Protein AF-A0A0Q5VXP7-F1 (afdb_monomer)

Nearest PDB structures (foldseek):
  2ius-assembly5_E  TM=8.396E-01  e=5.019E-03  Escherichia coli
  2ius-assembly6_F  TM=8.394E-01  e=6.294E-03  Escherichia coli
  6t8g-assembly1_C  TM=7.496E-01  e=1.745E-03  Pseudomonas aeruginosa PAO1
  6t8o-assembly1_F  TM=8.548E-01  e=6.294E-03  Pseudomonas aeruginosa PAO1
  2ius-assembly4_D  TM=8.225E-01  e=7.319E-03  Escherichia coli

Structure (mmCIF, N/CA/C/O backbone):
data_AF-A0A0Q5VXP7-F1
#
_entry.id   AF-A0A0Q5VXP7-F1
#
loop_
_atom_site.group_PDB
_atom_site.id
_atom_site.type_symbol
_atom_site.label_atom_id
_atom_site.label_alt_id
_atom_site.label_comp_id
_atom_site.label_asym_id
_atom_site.label_entity_id
_atom_site.label_seq_id
_atom_site.pdbx_PDB_ins_code
_atom_site.Cartn_x
_atom_site.Cartn_y
_atom_site.Cartn_z
_atom_site.occupancy
_atom_site.B_iso_or_equiv
_atom_site.auth_seq_id
_atom_site.auth_comp_id
_atom_site.auth_asym_id
_atom_site.auth_atom_id
_atom_site.pdbx_PDB_model_num
ATOM 1 N N . MET A 1 1 ? -15.154 7.706 -0.728 1.00 67.44 1 MET A N 1
ATOM 2 C CA . MET A 1 1 ? -15.711 6.459 -0.143 1.00 67.44 1 MET A CA 1
ATOM 3 C C . MET A 1 1 ? -14.642 5.616 0.568 1.00 67.44 1 MET A C 1
ATOM 5 O O . MET A 1 1 ? -14.728 5.478 1.781 1.00 67.44 1 MET A O 1
ATOM 9 N N . AR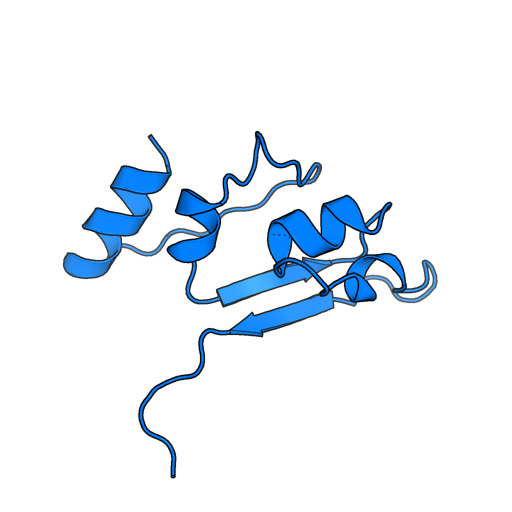G A 1 2 ? -13.607 5.121 -0.141 1.00 80.44 2 ARG A N 1
ATOM 10 C CA . ARG A 1 2 ? -12.579 4.184 0.380 1.00 80.44 2 ARG A CA 1
ATOM 11 C C . ARG A 1 2 ? -11.947 4.607 1.714 1.00 80.44 2 ARG A C 1
ATOM 13 O O . ARG A 1 2 ? -11.942 3.828 2.659 1.00 80.44 2 ARG A O 1
ATOM 20 N N . ARG A 1 3 ? -11.518 5.868 1.831 1.00 84.38 3 ARG A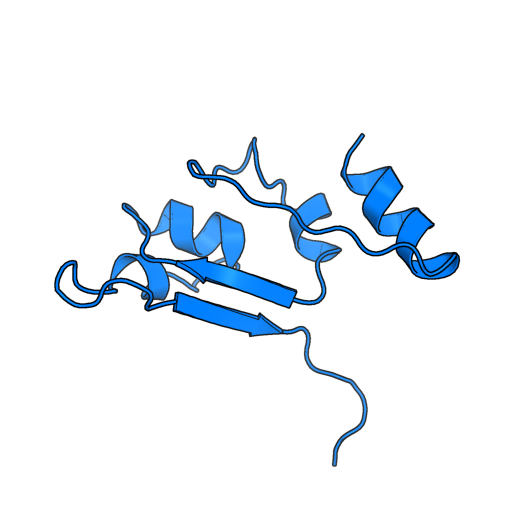 N 1
ATOM 21 C CA . ARG A 1 3 ? -10.896 6.409 3.052 1.00 84.38 3 ARG A CA 1
ATOM 22 C C . ARG A 1 3 ? -11.765 6.279 4.310 1.00 84.38 3 ARG A C 1
ATOM 24 O O . ARG A 1 3 ? -11.258 5.900 5.3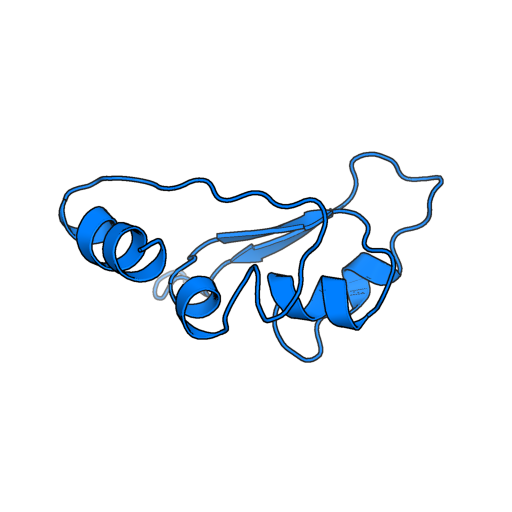58 1.00 84.38 3 ARG A O 1
ATOM 31 N N . ARG A 1 4 ? -13.073 6.557 4.208 1.00 86.06 4 ARG A N 1
ATOM 32 C CA . ARG A 1 4 ? -14.009 6.430 5.343 1.00 86.06 4 ARG A CA 1
ATOM 33 C C . ARG A 1 4 ? -14.153 4.976 5.781 1.00 86.06 4 ARG A C 1
ATOM 35 O O . ARG A 1 4 ? -14.125 4.713 6.976 1.00 86.06 4 ARG A O 1
ATOM 42 N N . TYR A 1 5 ? -14.243 4.053 4.822 1.00 87.31 5 TYR A N 1
ATOM 43 C CA . TYR A 1 5 ? -14.335 2.624 5.113 1.00 87.31 5 TYR A CA 1
ATOM 44 C C . TYR A 1 5 ? -13.089 2.113 5.843 1.00 87.31 5 TYR A C 1
ATOM 46 O O . TYR A 1 5 ? -13.218 1.501 6.893 1.00 87.31 5 TYR A O 1
ATOM 54 N N . VAL A 1 6 ? -11.884 2.424 5.350 1.00 88.81 6 VAL A N 1
ATOM 55 C CA . VAL A 1 6 ? -10.633 1.982 5.998 1.00 88.81 6 VAL A CA 1
ATOM 56 C C . VAL A 1 6 ? -10.469 2.617 7.385 1.00 88.81 6 VAL A C 1
ATOM 58 O O . VAL A 1 6 ? -10.093 1.935 8.335 1.00 88.81 6 VAL A O 1
ATOM 61 N N . SER A 1 7 ? -10.788 3.909 7.521 1.00 87.94 7 SER A N 1
ATOM 62 C CA . SER A 1 7 ? -10.654 4.630 8.792 1.00 87.94 7 SER A CA 1
ATOM 63 C C . SER A 1 7 ? -11.605 4.112 9.871 1.00 87.94 7 SER A C 1
ATOM 65 O O . SER A 1 7 ? -11.174 3.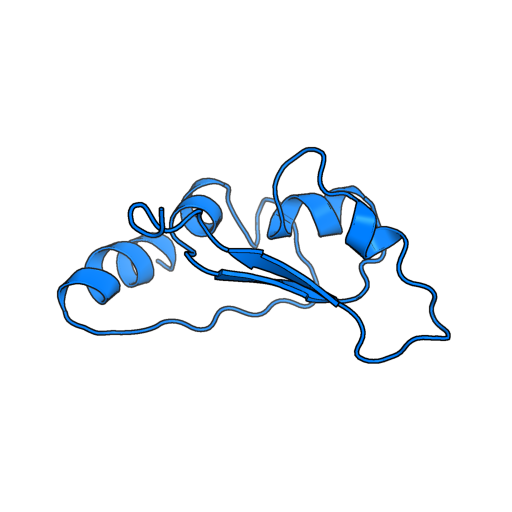898 10.999 1.00 87.94 7 SER A O 1
ATOM 67 N N . LEU A 1 8 ? -12.891 3.938 9.550 1.00 89.88 8 LEU A N 1
ATOM 68 C CA . LEU A 1 8 ? -13.901 3.496 10.518 1.00 89.88 8 LEU A CA 1
ATOM 69 C C . LEU A 1 8 ? -13.855 1.979 10.722 1.00 89.88 8 LEU A C 1
ATOM 71 O O . LEU A 1 8 ? -13.995 1.504 11.845 1.00 89.88 8 LEU A O 1
ATOM 75 N N . GLY A 1 9 ? -13.593 1.224 9.651 1.00 86.81 9 GLY A N 1
ATOM 76 C CA . GLY A 1 9 ? -13.544 -0.235 9.657 1.00 86.81 9 GLY A CA 1
ATOM 77 C C . GLY A 1 9 ? -12.528 -0.794 10.647 1.00 86.81 9 GLY A C 1
ATOM 78 O O . GLY A 1 9 ? -12.841 -1.736 11.371 1.00 86.81 9 GLY A O 1
ATOM 79 N N . ARG A 1 10 ? -11.356 -0.154 10.773 1.00 85.62 10 ARG A N 1
ATOM 80 C CA . ARG A 1 10 ? -10.319 -0.569 11.730 1.00 85.62 10 ARG A CA 1
ATOM 81 C C . ARG A 1 10 ? -10.826 -0.618 13.177 1.00 85.62 10 ARG A C 1
ATOM 83 O O . ARG A 1 10 ? -10.421 -1.512 13.911 1.00 85.62 10 ARG A O 1
ATOM 90 N N . ALA A 1 11 ? -11.682 0.318 13.589 1.00 87.69 11 ALA A N 1
ATOM 91 C CA . ALA A 1 11 ? -12.189 0.377 14.962 1.00 87.69 11 ALA A CA 1
ATOM 92 C C . ALA A 1 11 ? -13.206 -0.734 15.272 1.00 87.69 11 ALA A C 1
ATOM 94 O O . ALA A 1 11 ? -13.340 -1.139 16.420 1.00 87.69 11 ALA A O 1
ATOM 95 N N . VAL A 1 12 ? -13.892 -1.241 14.246 1.00 92.38 12 VAL A N 1
ATOM 96 C CA . VAL A 1 12 ? -14.948 -2.259 14.367 1.00 92.38 12 VAL A CA 1
ATOM 97 C C . VAL A 1 12 ? -14.491 -3.650 13.912 1.00 92.38 12 VAL A C 1
ATOM 99 O O . VAL A 1 12 ? -15.308 -4.545 13.735 1.00 92.38 12 VAL A O 1
ATOM 102 N N . GLY A 1 13 ? -13.186 -3.842 13.695 1.00 89.50 13 GLY A N 1
ATOM 103 C CA . GLY A 1 13 ? -12.614 -5.124 13.270 1.00 89.50 13 GLY A CA 1
ATOM 104 C C . GLY A 1 13 ? -12.793 -5.458 11.783 1.00 89.50 13 GLY A C 1
ATOM 105 O O . GLY A 1 13 ? -12.431 -6.553 11.356 1.00 89.50 13 GLY A O 1
ATOM 106 N N . CYS A 1 14 ? -13.298 -4.536 10.959 1.00 90.94 14 CYS A N 1
ATOM 107 C CA . CYS A 1 14 ? -13.371 -4.732 9.513 1.00 90.94 14 CYS A CA 1
ATOM 108 C C . CYS A 1 14 ? -12.006 -4.490 8.854 1.00 90.94 14 CYS A C 1
ATOM 110 O O . CYS A 1 14 ? -11.389 -3.435 9.020 1.00 90.94 14 CYS A O 1
ATOM 112 N N . SER A 1 15 ? -11.567 -5.456 8.044 1.00 89.50 15 SER A N 1
ATOM 113 C CA . SER A 1 15 ? -10.330 -5.379 7.262 1.00 89.50 15 SER A CA 1
ATOM 114 C C . SER A 1 15 ? -10.634 -5.119 5.788 1.00 89.50 15 SER A C 1
ATOM 116 O O . SER A 1 15 ? -11.588 -5.666 5.242 1.00 89.50 15 SER A O 1
ATOM 118 N N . ALA A 1 16 ? -9.811 -4.301 5.130 1.00 90.81 16 ALA A N 1
ATOM 119 C CA . ALA A 1 16 ? -9.935 -4.010 3.705 1.00 90.81 16 ALA A CA 1
ATOM 120 C C . ALA A 1 16 ? -8.691 -4.482 2.946 1.00 90.81 16 ALA A C 1
ATOM 1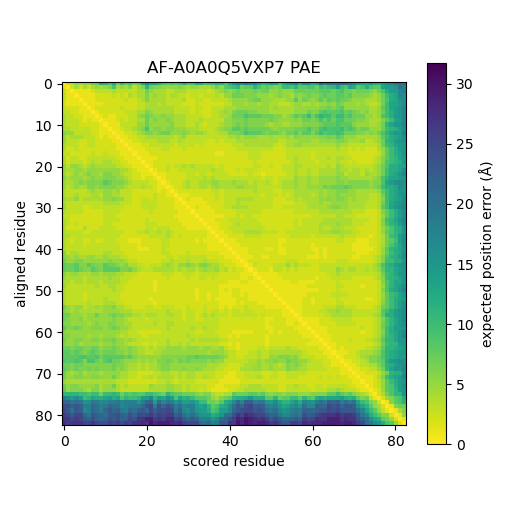22 O O . ALA A 1 16 ? -7.568 -4.167 3.340 1.00 90.81 16 ALA A O 1
ATOM 123 N N . VAL A 1 17 ? -8.902 -5.169 1.822 1.00 92.81 17 VAL A N 1
ATOM 124 C CA . VAL A 1 17 ? -7.854 -5.476 0.843 1.00 92.81 17 VAL A CA 1
ATOM 125 C C . VAL A 1 17 ? -8.123 -4.642 -0.401 1.00 92.81 17 VAL A C 1
ATOM 127 O O . VAL A 1 17 ? -9.169 -4.773 -1.033 1.00 92.81 17 VAL A O 1
ATOM 130 N N . LEU A 1 18 ? -7.194 -3.745 -0.728 1.00 93.38 18 LEU A N 1
ATOM 131 C CA . LEU A 1 18 ? -7.280 -2.878 -1.900 1.00 93.38 18 LEU A CA 1
ATOM 132 C C . LEU A 1 18 ? -6.195 -3.283 -2.897 1.00 93.38 18 LEU A C 1
ATOM 134 O O . LEU A 1 18 ? -5.024 -3.354 -2.533 1.00 93.38 18 LEU A O 1
ATOM 138 N N . ALA A 1 19 ? -6.582 -3.510 -4.151 1.00 94.06 19 ALA A N 1
ATOM 139 C CA . ALA A 1 19 ? -5.674 -3.860 -5.238 1.00 94.06 19 ALA A CA 1
ATOM 140 C C . ALA A 1 19 ? -5.962 -2.999 -6.475 1.00 94.06 19 ALA A C 1
ATOM 142 O O . ALA A 1 19 ? -7.109 -2.638 -6.740 1.00 94.06 19 ALA A O 1
ATOM 143 N N . THR A 1 20 ? -4.918 -2.661 -7.231 1.00 94.19 20 THR A N 1
ATOM 144 C CA . THR A 1 20 ? -5.025 -1.940 -8.505 1.00 94.19 20 THR A CA 1
ATOM 145 C C . THR A 1 20 ? -3.901 -2.362 -9.444 1.00 94.19 20 THR A C 1
ATOM 147 O O . THR A 1 20 ? -2.781 -2.599 -9.002 1.00 94.19 20 THR A O 1
ATOM 150 N N . GLN A 1 21 ? -4.196 -2.425 -10.743 1.00 92.25 21 GLN A N 1
ATOM 151 C CA . GLN A 1 21 ? -3.187 -2.610 -11.792 1.00 92.25 21 GLN A CA 1
ATOM 152 C C . GLN A 1 21 ? -2.535 -1.282 -12.209 1.00 92.25 21 GLN A C 1
ATOM 154 O O . GLN A 1 21 ? -1.438 -1.275 -12.759 1.00 92.25 21 GLN A O 1
ATOM 159 N N . ARG A 1 22 ? -3.202 -0.150 -11.941 1.00 91.25 22 ARG A N 1
ATOM 160 C CA . ARG A 1 22 ? -2.741 1.194 -12.305 1.00 91.25 22 ARG A CA 1
ATOM 161 C C . ARG A 1 22 ? -2.622 2.059 -11.047 1.00 91.25 22 ARG A C 1
ATOM 163 O O . ARG A 1 22 ? -3.549 2.802 -10.720 1.00 91.25 22 ARG A O 1
ATOM 170 N N . PRO A 1 23 ? -1.517 1.945 -10.296 1.00 90.38 23 PRO A N 1
ATOM 171 C CA . PRO A 1 23 ? -1.299 2.759 -9.109 1.00 90.38 23 PRO A CA 1
ATOM 172 C C . PRO A 1 23 ? -0.920 4.190 -9.516 1.00 90.38 23 PRO A C 1
ATOM 174 O O . PRO A 1 23 ? 0.210 4.475 -9.901 1.00 90.38 23 PRO A O 1
ATOM 177 N N . THR A 1 24 ? -1.898 5.090 -9.457 1.00 89.50 24 THR A N 1
ATOM 178 C CA . THR A 1 24 ? -1.734 6.541 -9.650 1.00 89.50 24 THR A CA 1
ATOM 179 C C . THR A 1 24 ? -2.192 7.288 -8.405 1.00 89.50 24 THR A C 1
ATOM 181 O O . THR A 1 24 ? -2.925 6.728 -7.588 1.00 89.50 24 THR A O 1
ATOM 184 N N . SER A 1 25 ? -1.820 8.565 -8.285 1.00 83.88 25 SER A N 1
ATOM 185 C CA . SER A 1 25 ? -2.261 9.446 -7.193 1.00 83.88 25 SER A CA 1
ATOM 186 C C . SER A 1 25 ? -3.787 9.580 -7.096 1.00 83.88 25 SER A C 1
ATOM 188 O O . SER A 1 25 ? -4.307 9.802 -6.008 1.00 83.88 25 SER A O 1
ATOM 190 N N . ASP A 1 26 ? -4.506 9.384 -8.204 1.00 86.00 26 ASP A N 1
ATOM 191 C CA . ASP A 1 26 ? -5.975 9.410 -8.231 1.00 86.00 26 ASP A CA 1
ATOM 192 C C . ASP A 1 26 ? -6.592 8.095 -7.730 1.00 86.00 26 ASP A C 1
ATOM 194 O O . ASP A 1 26 ? -7.676 8.074 -7.147 1.00 86.00 26 ASP A O 1
ATOM 198 N N . THR A 1 27 ? -5.902 6.973 -7.957 1.00 90.19 27 THR A N 1
ATOM 199 C CA . THR A 1 27 ? -6.389 5.638 -7.578 1.00 90.19 27 THR A CA 1
ATOM 200 C C . THR A 1 27 ? -6.030 5.303 -6.131 1.00 90.19 27 THR A C 1
ATOM 202 O O . THR A 1 27 ? -6.833 4.708 -5.407 1.00 90.19 27 THR A O 1
ATOM 205 N N . VAL A 1 28 ? -4.826 5.699 -5.711 1.00 90.62 28 VAL A N 1
ATOM 206 C CA . VAL A 1 28 ? -4.282 5.537 -4.360 1.00 90.62 28 VAL A CA 1
ATOM 207 C C . VAL A 1 28 ? -3.863 6.917 -3.858 1.00 90.62 28 VAL A C 1
ATOM 209 O O . VAL A 1 28 ? -2.694 7.294 -3.913 1.00 90.62 28 VAL A O 1
ATOM 212 N N . ASP A 1 29 ? -4.837 7.686 -3.372 1.00 90.31 29 ASP A N 1
ATOM 213 C CA . ASP A 1 29 ? -4.562 9.003 -2.806 1.00 90.31 29 ASP A CA 1
ATOM 214 C C . ASP A 1 29 ? -3.717 8.894 -1.527 1.00 90.31 29 ASP A C 1
ATOM 216 O O . ASP A 1 29 ? -3.787 7.907 -0.783 1.00 90.31 29 ASP A O 1
ATOM 220 N N . THR A 1 30 ? -2.942 9.942 -1.235 1.00 89.69 30 THR A N 1
ATOM 221 C CA . THR A 1 30 ? -2.057 10.001 -0.061 1.00 89.69 30 THR A CA 1
ATOM 222 C C . THR A 1 30 ? -2.790 9.689 1.246 1.00 89.69 30 THR A C 1
ATOM 224 O O . THR A 1 30 ? -2.226 9.021 2.113 1.00 89.69 30 THR A O 1
ATOM 227 N N . GLY A 1 31 ? -4.047 10.125 1.385 1.00 89.50 31 GLY A N 1
ATOM 228 C CA . GLY A 1 31 ? -4.852 9.886 2.579 1.00 89.50 31 GLY A CA 1
ATOM 229 C C . GLY A 1 31 ? -5.258 8.423 2.727 1.00 89.50 31 GLY A C 1
ATOM 230 O O . GLY A 1 31 ? -5.123 7.863 3.811 1.00 89.50 31 GLY A O 1
ATOM 231 N N . THR A 1 32 ? -5.716 7.778 1.652 1.00 90.19 32 THR A N 1
ATOM 232 C CA . THR A 1 32 ? -5.988 6.331 1.667 1.00 90.19 32 THR A CA 1
ATOM 233 C C . THR A 1 32 ? -4.713 5.539 1.949 1.00 90.19 32 THR A C 1
ATOM 235 O O . THR A 1 32 ? -4.730 4.658 2.804 1.00 90.19 32 THR A O 1
ATOM 238 N N . ARG A 1 33 ? -3.588 5.887 1.311 1.00 90.75 33 ARG A N 1
ATOM 239 C CA . ARG A 1 33 ? -2.290 5.228 1.530 1.00 90.75 33 ARG A CA 1
ATOM 240 C C . ARG A 1 33 ? -1.826 5.298 2.983 1.00 90.75 33 ARG A C 1
ATOM 242 O O . ARG A 1 33 ? -1.320 4.306 3.495 1.00 90.75 33 ARG A O 1
ATOM 249 N N . ALA A 1 34 ? -2.012 6.442 3.638 1.00 89.69 34 ALA A N 1
ATOM 250 C CA . ALA A 1 34 ? -1.631 6.642 5.035 1.00 89.69 34 ALA A CA 1
ATOM 251 C C . ALA A 1 34 ? -2.427 5.761 6.017 1.00 89.69 34 ALA A C 1
ATOM 253 O O . ALA A 1 34 ? -1.936 5.462 7.101 1.00 89.69 34 ALA A O 1
ATOM 254 N N . LEU A 1 35 ? -3.635 5.323 5.645 1.00 90.94 35 LEU A N 1
ATOM 255 C CA . LEU A 1 35 ? -4.458 4.439 6.476 1.00 90.94 35 LEU A CA 1
ATOM 256 C C . LEU A 1 35 ? -4.121 2.947 6.307 1.00 90.94 35 LEU A C 1
ATOM 258 O O . LEU A 1 35 ? -4.543 2.130 7.126 1.00 90.94 35 LEU A O 1
ATOM 262 N N . LEU A 1 36 ? -3.386 2.569 5.256 1.00 90.62 36 LEU A N 1
ATOM 263 C CA . LEU A 1 36 ? -3.025 1.177 4.991 1.00 90.62 36 LEU A CA 1
ATOM 264 C C . LEU A 1 36 ? -1.799 0.776 5.816 1.00 90.62 36 LEU A C 1
ATOM 266 O O . LEU A 1 36 ? -0.675 1.185 5.532 1.00 90.62 36 LEU A O 1
ATOM 270 N N . ALA A 1 37 ? -2.016 -0.074 6.822 1.00 89.81 37 ALA A N 1
ATOM 271 C CA . ALA A 1 37 ? -0.952 -0.567 7.701 1.00 89.81 37 ALA A CA 1
ATOM 272 C C . ALA A 1 37 ? 0.096 -1.421 6.966 1.00 89.81 37 ALA A C 1
ATOM 274 O O . ALA A 1 37 ? 1.277 -1.404 7.319 1.00 89.81 37 ALA A O 1
ATOM 275 N N . HIS A 1 38 ? -0.343 -2.152 5.942 1.00 92.19 38 HIS A N 1
ATOM 276 C CA . HIS A 1 38 ? 0.491 -2.987 5.090 1.00 92.19 38 HIS A CA 1
ATOM 277 C C . HIS A 1 38 ? 0.263 -2.598 3.636 1.00 92.19 38 HIS A C 1
ATOM 279 O O . HIS A 1 38 ? -0.875 -2.409 3.204 1.00 92.19 38 HIS A O 1
ATOM 285 N N . ARG A 1 39 ? 1.354 -2.463 2.887 1.00 94.19 39 ARG A N 1
ATOM 286 C CA . ARG A 1 39 ? 1.347 -2.096 1.473 1.00 94.19 39 ARG A CA 1
ATOM 287 C C . ARG A 1 39 ? 2.289 -3.039 0.741 1.00 94.19 39 ARG A C 1
ATOM 289 O O . ARG A 1 39 ? 3.401 -3.271 1.207 1.00 94.19 39 ARG A O 1
ATOM 296 N N . LEU A 1 40 ? 1.833 -3.585 -0.377 1.00 95.25 40 LEU A N 1
ATOM 297 C CA . LEU A 1 40 ? 2.593 -4.502 -1.219 1.00 95.25 40 LEU A CA 1
ATOM 298 C C . LEU A 1 40 ? 2.599 -3.945 -2.638 1.00 95.25 40 LEU A C 1
ATOM 300 O O . LEU A 1 40 ? 1.533 -3.725 -3.211 1.00 95.25 40 LEU A O 1
ATOM 304 N N . ALA A 1 41 ? 3.785 -3.725 -3.193 1.00 95.88 41 ALA A N 1
ATOM 305 C CA . ALA A 1 41 ? 3.956 -3.376 -4.595 1.00 95.88 41 ALA A CA 1
ATOM 306 C C . ALA A 1 41 ? 4.621 -4.544 -5.323 1.00 95.88 41 ALA A C 1
ATOM 308 O O . ALA A 1 41 ? 5.762 -4.897 -5.026 1.00 95.88 41 ALA A O 1
ATOM 309 N N . LEU A 1 42 ? 3.902 -5.137 -6.276 1.00 95.56 42 LEU A N 1
ATOM 310 C CA . LEU A 1 42 ? 4.502 -6.020 -7.276 1.00 95.56 42 LEU A CA 1
ATOM 311 C C . LEU A 1 42 ? 5.297 -5.182 -8.289 1.00 95.56 42 LEU A C 1
ATOM 313 O O . LEU A 1 42 ? 5.317 -3.949 -8.205 1.00 95.56 42 LEU A O 1
ATOM 317 N N . ARG A 1 43 ? 5.938 -5.840 -9.261 1.00 95.25 43 ARG A N 1
ATOM 318 C CA . ARG A 1 43 ? 6.671 -5.161 -10.339 1.00 95.25 43 ARG A CA 1
ATOM 319 C C . ARG A 1 43 ? 5.833 -4.037 -10.957 1.00 95.25 43 ARG A C 1
ATOM 321 O O . ARG A 1 43 ? 4.766 -4.279 -11.518 1.00 95.25 43 ARG A O 1
ATOM 328 N N . CYS A 1 44 ? 6.351 -2.816 -10.880 1.00 93.44 44 CYS A N 1
ATOM 329 C CA . CYS A 1 44 ? 5.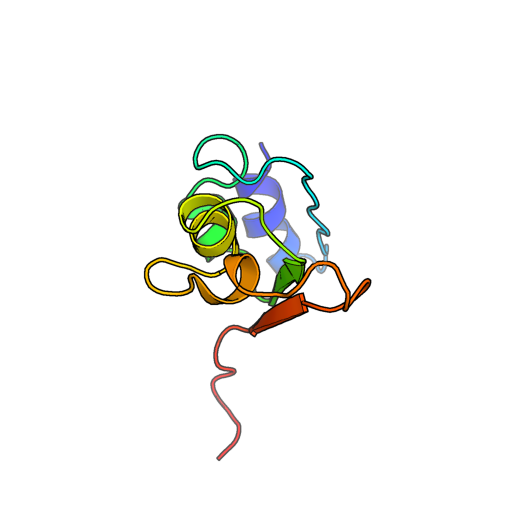736 -1.620 -11.453 1.00 93.44 44 CYS A CA 1
ATOM 330 C C . CYS A 1 44 ? 6.403 -1.247 -12.785 1.00 93.44 44 CYS A C 1
ATOM 332 O O . CYS A 1 44 ? 7.547 -1.623 -13.038 1.00 93.44 44 CYS A O 1
ATOM 334 N N . GLY A 1 45 ? 5.686 -0.524 -13.647 1.00 91.56 45 GLY A N 1
ATOM 335 C CA . GLY A 1 45 ? 6.226 -0.007 -14.907 1.00 91.56 45 GLY A CA 1
ATOM 336 C C . GLY A 1 45 ? 7.147 1.193 -14.711 1.00 91.56 45 GLY A C 1
ATOM 337 O O . GLY A 1 45 ? 8.182 1.266 -15.361 1.00 91.56 45 GLY A O 1
ATOM 338 N N . ASP A 1 46 ? 6.799 2.075 -13.770 1.00 93.31 46 ASP A N 1
ATOM 339 C CA . ASP A 1 46 ? 7.493 3.344 -13.534 1.00 93.31 46 ASP A CA 1
ATOM 340 C C . ASP A 1 46 ? 7.786 3.601 -12.054 1.00 93.31 46 ASP A C 1
ATOM 342 O O . ASP A 1 46 ? 7.076 3.126 -11.160 1.00 93.31 46 ASP A O 1
ATOM 346 N N . ARG A 1 47 ? 8.778 4.464 -11.784 1.00 94.25 47 ARG A N 1
ATOM 347 C CA . ARG A 1 47 ? 9.107 4.915 -10.418 1.00 94.25 47 ARG A CA 1
ATOM 348 C C . ARG A 1 47 ? 7.890 5.474 -9.676 1.00 94.25 47 ARG A C 1
ATOM 350 O O . ARG A 1 47 ? 7.664 5.141 -8.518 1.00 94.25 47 ARG A O 1
ATOM 357 N N . TRP A 1 48 ? 7.060 6.257 -10.366 1.00 93.25 48 TRP A N 1
ATOM 358 C CA . TRP A 1 48 ? 5.899 6.925 -9.779 1.00 93.25 48 TRP A CA 1
ATOM 359 C C . TRP A 1 48 ? 4.828 5.934 -9.322 1.00 93.25 48 TRP A C 1
ATOM 361 O O . TRP A 1 48 ? 4.167 6.155 -8.312 1.00 93.25 48 TRP A O 1
ATOM 371 N N . GLN A 1 49 ? 4.690 4.816 -10.037 1.00 93.69 49 GLN A N 1
ATOM 372 C CA . GLN A 1 49 ? 3.770 3.735 -9.691 1.00 93.69 49 GLN A CA 1
ATOM 373 C C . GLN A 1 49 ? 4.212 3.008 -8.417 1.00 93.69 49 GLN A C 1
ATOM 375 O O . GLN A 1 49 ? 3.390 2.739 -7.539 1.00 93.69 49 GLN A O 1
ATOM 380 N N . SER A 1 50 ? 5.517 2.752 -8.288 1.00 94.31 50 SER A N 1
ATOM 381 C CA . SER A 1 50 ? 6.106 2.189 -7.069 1.00 94.31 50 SER A CA 1
ATOM 382 C C . SER A 1 50 ? 5.884 3.121 -5.877 1.00 94.31 50 SER A C 1
ATOM 384 O O . SER A 1 50 ? 5.363 2.706 -4.839 1.00 94.31 50 SER A O 1
ATOM 386 N N . GLU A 1 51 ? 6.193 4.408 -6.046 1.00 93.69 51 GLU A N 1
ATOM 387 C CA . GLU A 1 51 ? 6.033 5.402 -4.986 1.00 93.69 51 GLU A CA 1
ATOM 388 C C . GLU A 1 51 ? 4.571 5.620 -4.593 1.00 93.69 51 GLU A C 1
ATOM 390 O O . GLU A 1 51 ? 4.279 5.796 -3.409 1.00 93.69 51 GLU A O 1
ATOM 395 N N . ALA A 1 52 ? 3.631 5.562 -5.541 1.00 94.00 52 ALA A N 1
ATOM 396 C CA . ALA A 1 52 ? 2.202 5.673 -5.256 1.00 94.00 52 ALA A CA 1
ATOM 397 C C . ALA A 1 52 ? 1.733 4.606 -4.253 1.00 94.00 52 ALA A C 1
ATOM 399 O O . ALA A 1 52 ? 0.903 4.902 -3.398 1.00 94.00 52 ALA A O 1
ATOM 400 N N . ILE A 1 53 ? 2.316 3.403 -4.270 1.00 94.31 53 ILE A N 1
ATOM 401 C CA . ILE A 1 53 ? 2.010 2.345 -3.297 1.00 94.31 53 ILE A CA 1
ATOM 402 C C . ILE A 1 53 ? 2.889 2.487 -2.046 1.00 94.31 53 ILE A C 1
ATOM 404 O O . ILE A 1 53 ? 2.380 2.596 -0.927 1.00 94.31 53 ILE A O 1
ATOM 408 N N . LEU A 1 54 ? 4.213 2.512 -2.209 1.00 93.56 54 LEU A N 1
ATOM 409 C CA . LEU A 1 54 ? 5.172 2.344 -1.108 1.00 93.56 54 LEU A CA 1
ATOM 410 C C . LEU A 1 54 ? 5.494 3.639 -0.347 1.00 93.56 54 LEU A C 1
ATOM 412 O O . LEU A 1 54 ? 5.872 3.590 0.824 1.00 93.56 54 LEU A O 1
ATOM 416 N N . GLY A 1 55 ? 5.246 4.807 -0.934 1.00 91.25 55 GLY A N 1
ATOM 417 C CA . GLY A 1 55 ? 5.683 6.100 -0.398 1.00 9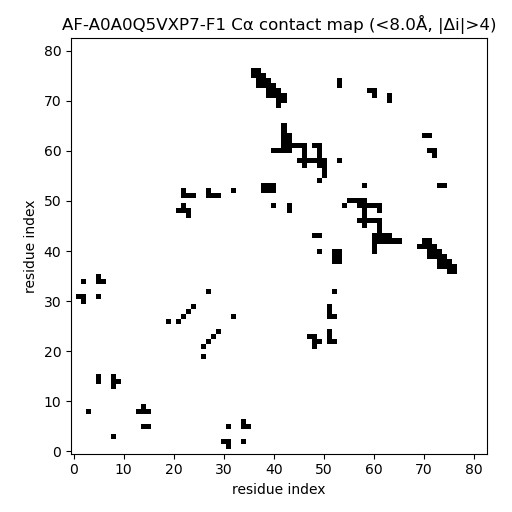1.25 55 GLY A CA 1
ATOM 418 C C . GLY A 1 55 ? 6.737 6.750 -1.290 1.00 91.25 55 GLY A C 1
ATOM 419 O O . GLY A 1 55 ? 7.420 6.064 -2.044 1.00 91.25 55 GLY A O 1
ATOM 420 N N . GLN A 1 56 ? 6.884 8.073 -1.193 1.00 90.69 56 GLN A N 1
ATOM 421 C CA . GLN A 1 56 ? 7.932 8.782 -1.936 1.00 90.69 56 GLN A CA 1
ATOM 422 C C . GLN A 1 56 ? 9.324 8.232 -1.599 1.00 90.69 56 GLN A C 1
ATOM 424 O O . GLN A 1 56 ? 9.562 7.805 -0.466 1.00 90.69 56 GLN A O 1
ATOM 429 N N . GLY A 1 57 ? 10.215 8.199 -2.593 1.00 90.19 57 GLY A N 1
ATOM 430 C CA . GLY A 1 57 ? 11.568 7.650 -2.467 1.00 90.19 57 GLY A CA 1
ATOM 431 C C . GLY A 1 57 ? 11.645 6.120 -2.491 1.00 90.19 57 GLY A C 1
ATOM 432 O O . GLY A 1 57 ? 12.741 5.571 -2.510 1.00 90.19 57 GLY A O 1
ATOM 433 N N . ASN A 1 58 ? 10.509 5.414 -2.513 1.00 92.62 58 ASN A N 1
ATOM 434 C CA . ASN A 1 58 ? 10.463 3.955 -2.598 1.00 92.62 58 ASN A CA 1
ATOM 435 C C . ASN A 1 58 ? 10.139 3.521 -4.032 1.00 92.62 58 ASN A C 1
ATOM 437 O O . ASN A 1 58 ? 9.033 3.068 -4.332 1.00 92.62 58 ASN A O 1
ATOM 441 N N . ASP A 1 59 ? 11.111 3.661 -4.929 1.00 95.19 59 ASP A N 1
ATOM 442 C CA . ASP A 1 59 ? 10.995 3.357 -6.364 1.00 95.19 59 ASP A CA 1
ATOM 443 C C . ASP A 1 59 ? 11.393 1.915 -6.735 1.00 95.19 59 ASP A C 1
ATOM 445 O O . ASP A 1 59 ? 11.288 1.500 -7.888 1.00 95.19 59 ASP A O 1
ATOM 449 N N . GLN A 1 60 ? 11.847 1.138 -5.754 1.00 94.38 60 GLN A N 1
ATOM 450 C CA . GLN A 1 60 ? 12.483 -0.162 -5.956 1.00 94.38 60 GLN A CA 1
ATOM 451 C C . GLN A 1 60 ? 11.570 -1.201 -6.632 1.00 94.38 60 GLN A C 1
ATOM 453 O O . GLN A 1 60 ? 12.070 -2.093 -7.315 1.00 94.38 60 GLN A O 1
ATOM 458 N N . ALA A 1 61 ? 10.238 -1.078 -6.532 1.00 94.25 61 ALA A N 1
ATOM 459 C CA . ALA A 1 61 ? 9.323 -2.013 -7.196 1.00 94.25 61 ALA A CA 1
ATOM 460 C C . ALA A 1 61 ? 9.321 -1.839 -8.725 1.00 94.25 61 ALA A C 1
ATOM 462 O O . ALA A 1 61 ? 8.986 -2.772 -9.454 1.00 94.25 61 ALA A O 1
ATOM 463 N N . ALA A 1 62 ? 9.732 -0.670 -9.227 1.00 94.19 62 ALA A N 1
ATOM 464 C CA . ALA A 1 62 ? 9.933 -0.436 -10.657 1.00 94.19 62 ALA A CA 1
ATOM 465 C C . ALA A 1 62 ? 11.207 -1.112 -11.195 1.00 94.19 62 ALA A C 1
ATOM 467 O O . ALA A 1 62 ? 11.350 -1.299 -12.400 1.00 94.19 62 ALA A O 1
ATOM 468 N N . ARG A 1 63 ? 12.130 -1.495 -10.303 1.00 94.44 63 ARG A N 1
ATOM 469 C CA . ARG A 1 63 ? 13.415 -2.122 -10.647 1.00 94.44 63 ARG A CA 1
ATOM 470 C C . ARG A 1 63 ? 13.363 -3.651 -10.622 1.00 94.44 63 ARG A C 1
ATOM 472 O O . ARG A 1 63 ? 14.356 -4.293 -10.947 1.00 94.44 63 ARG A O 1
ATOM 479 N N . ILE A 1 64 ? 12.225 -4.239 -10.242 1.00 94.25 64 ILE A N 1
ATOM 480 C CA . ILE A 1 64 ? 12.036 -5.694 -10.254 1.00 94.25 64 ILE A CA 1
ATOM 481 C C . ILE A 1 64 ? 12.125 -6.183 -11.712 1.00 94.25 64 ILE A C 1
ATOM 483 O O . ILE A 1 64 ? 11.366 -5.695 -12.560 1.00 94.25 64 ILE A O 1
ATOM 487 N N . PRO A 1 65 ? 13.032 -7.126 -12.030 1.00 93.25 65 PRO A N 1
ATOM 488 C CA . PRO A 1 65 ? 13.209 -7.605 -13.393 1.00 93.25 65 PRO A CA 1
ATOM 489 C C . PRO A 1 65 ? 12.002 -8.430 -13.852 1.00 93.25 65 PRO A C 1
ATOM 491 O O . PRO A 1 65 ? 11.388 -9.156 -13.073 1.00 93.25 65 PRO A O 1
ATOM 494 N N . LEU A 1 66 ? 11.682 -8.360 -15.149 1.00 91.00 66 LEU A N 1
ATOM 495 C CA . LEU A 1 66 ? 10.575 -9.124 -15.748 1.00 91.00 66 LEU A CA 1
ATOM 496 C C . LEU A 1 66 ? 10.772 -10.645 -15.648 1.00 91.00 66 LEU A C 1
ATOM 498 O O . LEU A 1 66 ? 9.798 -11.389 -15.659 1.00 91.00 66 LEU A O 1
ATOM 502 N N . SER A 1 67 ? 12.020 -11.100 -15.513 1.00 94.12 67 SER A N 1
ATOM 503 C CA . SER A 1 67 ? 12.373 -12.505 -15.298 1.00 94.12 67 SER A CA 1
ATOM 504 C C . SER A 1 67 ? 12.032 -13.028 -13.897 1.00 94.12 67 SER A C 1
ATOM 506 O O . SER A 1 67 ? 12.181 -14.222 -13.654 1.00 94.12 67 SER A O 1
ATOM 508 N N . ALA A 1 68 ? 11.564 -12.171 -12.982 1.00 92.62 68 ALA A N 1
ATOM 509 C CA . ALA A 1 68 ? 11.206 -12.528 -11.611 1.00 92.62 68 ALA A CA 1
ATOM 510 C C . ALA A 1 68 ? 9.691 -12.353 -11.353 1.00 92.62 68 ALA A C 1
ATOM 512 O O . ALA A 1 68 ? 9.283 -11.472 -10.588 1.00 92.62 68 ALA A O 1
ATOM 513 N N . PRO A 1 69 ? 8.817 -13.163 -11.984 1.00 92.25 69 PRO A N 1
ATOM 514 C CA . PRO A 1 69 ? 7.382 -13.091 -11.740 1.00 92.25 69 PRO A CA 1
ATOM 515 C C . PRO A 1 69 ? 7.057 -13.428 -10.278 1.00 92.25 69 PRO A C 1
ATOM 517 O O . PRO A 1 69 ? 7.695 -14.273 -9.655 1.00 92.25 69 PRO A O 1
ATOM 520 N N . GLY A 1 70 ? 6.058 -12.745 -9.718 1.00 91.69 70 GLY A N 1
ATOM 521 C CA . GLY A 1 70 ? 5.629 -12.935 -8.327 1.00 91.69 70 GLY A CA 1
ATOM 522 C C . GLY A 1 70 ? 6.469 -12.198 -7.278 1.00 91.69 70 GLY A C 1
ATOM 523 O O . GLY A 1 70 ? 6.074 -12.163 -6.115 1.00 91.69 70 GLY A O 1
ATOM 524 N N . TRP A 1 71 ? 7.579 -11.560 -7.662 1.00 94.50 71 TRP A N 1
ATOM 525 C CA . TRP A 1 71 ? 8.358 -10.730 -6.745 1.00 94.50 71 TRP A CA 1
ATOM 526 C C . TRP A 1 71 ? 7.660 -9.400 -6.443 1.00 94.50 71 TRP A C 1
ATOM 528 O O . TRP A 1 71 ? 7.013 -8.788 -7.300 1.00 94.50 71 TRP A O 1
ATOM 538 N N . GLY A 1 72 ? 7.828 -8.930 -5.209 1.00 94.19 72 GLY A N 1
ATOM 539 C CA . GLY A 1 72 ? 7.257 -7.675 -4.743 1.00 94.19 72 GLY A CA 1
ATOM 540 C C . GLY A 1 72 ? 7.933 -7.157 -3.483 1.00 94.19 72 GLY A C 1
ATOM 541 O O . GLY A 1 72 ? 8.688 -7.863 -2.816 1.00 94.19 72 GLY A O 1
ATOM 542 N N . LEU A 1 73 ? 7.642 -5.902 -3.159 1.00 94.56 73 LEU A N 1
ATOM 543 C CA . LEU A 1 73 ? 8.162 -5.209 -1.988 1.00 94.56 73 LEU A CA 1
ATOM 544 C C . LEU A 1 73 ? 7.036 -4.898 -1.013 1.00 94.56 73 LEU A C 1
ATOM 546 O O . LEU A 1 73 ? 6.017 -4.307 -1.381 1.00 94.56 73 LEU A O 1
ATOM 550 N N . GLY A 1 74 ? 7.244 -5.291 0.241 1.00 93.69 74 GLY A N 1
ATOM 551 C CA . GLY A 1 74 ? 6.337 -5.017 1.343 1.00 93.69 74 GLY A CA 1
ATOM 552 C C . GLY A 1 74 ? 6.809 -3.828 2.172 1.00 93.69 74 GLY A C 1
ATOM 553 O O . GLY A 1 74 ? 7.939 -3.810 2.651 1.00 93.69 74 GLY A O 1
ATOM 554 N N . ALA A 1 75 ? 5.920 -2.867 2.400 1.00 91.19 75 ALA A N 1
ATOM 555 C CA . ALA A 1 75 ? 6.083 -1.831 3.408 1.00 91.19 75 ALA A CA 1
ATOM 556 C C . ALA A 1 75 ? 5.022 -2.031 4.494 1.00 91.19 75 ALA A C 1
ATOM 558 O O . ALA A 1 75 ? 3.820 -1.954 4.234 1.00 91.19 75 ALA A O 1
ATOM 559 N N . ALA A 1 76 ? 5.466 -2.273 5.723 1.00 85.75 76 ALA A N 1
ATOM 560 C CA . ALA A 1 76 ? 4.607 -2.289 6.898 1.00 85.75 76 ALA A CA 1
ATOM 561 C C . ALA A 1 76 ? 4.894 -1.048 7.748 1.00 85.75 76 ALA A C 1
ATOM 563 O O . ALA A 1 76 ? 6.050 -0.644 7.889 1.00 85.75 76 ALA A O 1
ATOM 564 N N . GLY A 1 77 ? 3.853 -0.450 8.330 1.00 68.88 77 GLY A N 1
ATOM 565 C CA . GLY A 1 77 ? 4.042 0.545 9.384 1.00 68.88 77 GLY A CA 1
ATOM 566 C C . GLY A 1 77 ? 4.889 -0.057 10.509 1.00 68.88 77 GLY A C 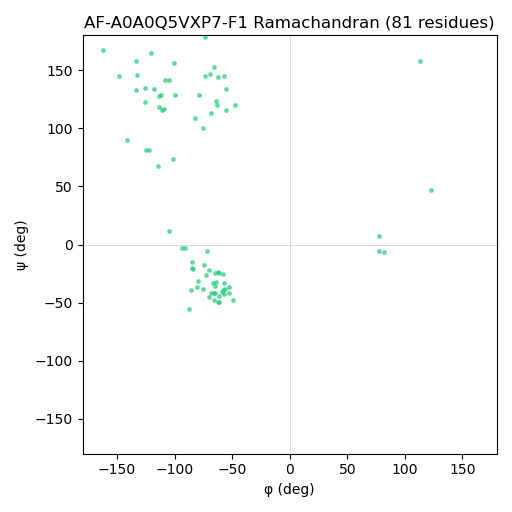1
ATOM 567 O O . GLY A 1 77 ? 4.657 -1.198 10.916 1.00 68.88 77 GLY A O 1
ATOM 568 N N . ARG A 1 78 ? 5.893 0.686 10.993 1.00 54.03 78 ARG A N 1
ATOM 569 C CA . ARG A 1 78 ? 6.717 0.266 12.135 1.00 54.03 78 ARG A CA 1
ATOM 570 C C . ARG A 1 78 ? 5.765 -0.025 13.296 1.00 54.03 78 ARG A C 1
ATOM 572 O O . ARG A 1 78 ? 5.066 0.880 13.741 1.00 54.03 78 ARG A O 1
ATOM 579 N N . ARG A 1 79 ? 5.683 -1.277 13.758 1.00 42.97 79 ARG A N 1
ATOM 580 C CA . ARG A 1 79 ? 4.942 -1.584 14.987 1.00 42.97 79 ARG A CA 1
ATOM 581 C C . ARG A 1 79 ? 5.649 -0.847 16.133 1.00 42.97 79 ARG A C 1
ATOM 583 O O . ARG A 1 79 ? 6.833 -1.115 16.339 1.00 42.97 79 ARG A O 1
ATOM 590 N N . PRO A 1 80 ? 4.995 0.063 16.873 1.00 38.34 80 PRO A N 1
ATOM 591 C CA . PRO A 1 80 ? 5.533 0.484 18.155 1.00 38.34 80 PRO A CA 1
ATOM 592 C C . PRO A 1 80 ? 5.420 -0.726 19.095 1.00 38.34 80 PRO A C 1
ATOM 594 O O . PRO A 1 80 ? 4.312 -1.176 19.371 1.00 38.34 80 PRO A O 1
ATOM 597 N N . GLY A 1 81 ? 6.548 -1.307 19.515 1.00 44.56 81 GLY A N 1
ATOM 598 C CA . GLY A 1 81 ? 6.557 -2.383 20.519 1.00 44.56 81 GLY A CA 1
ATOM 599 C C . GLY A 1 81 ? 7.202 -3.711 20.113 1.00 44.56 81 GLY A C 1
ATOM 600 O O . GLY A 1 81 ? 6.641 -4.770 20.378 1.00 44.56 81 GLY A O 1
ATOM 601 N N . ARG A 1 82 ? 8.397 -3.688 19.519 1.00 41.81 82 ARG A N 1
ATOM 602 C CA . ARG A 1 82 ? 9.342 -4.799 19.703 1.00 41.81 82 ARG A CA 1
ATOM 603 C C . ARG A 1 82 ? 10.754 -4.227 19.817 1.00 41.81 82 ARG A C 1
ATOM 605 O O . ARG A 1 82 ? 11.378 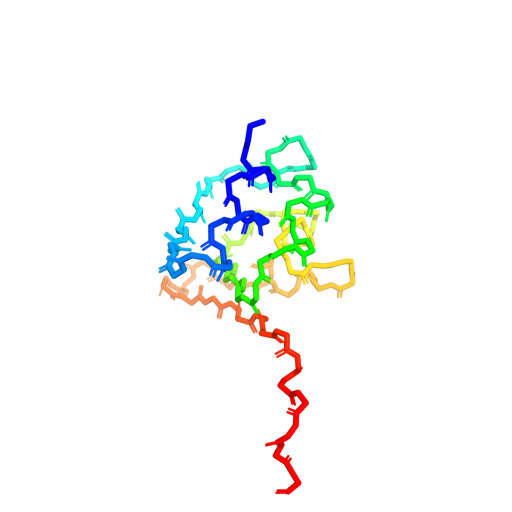-3.931 18.800 1.00 41.81 82 ARG A O 1
ATOM 612 N N . ALA A 1 83 ? 11.128 -3.938 21.065 1.00 38.75 83 ALA A N 1
ATOM 613 C CA . ALA A 1 83 ? 12.517 -3.872 21.507 1.00 38.75 83 ALA A CA 1
ATOM 614 C C . ALA A 1 83 ? 13.086 -5.296 21.561 1.00 38.75 83 ALA A C 1
ATOM 616 O O . ALA A 1 83 ? 12.266 -6.232 21.735 1.00 38.75 83 ALA A O 1
#

Radius of gyration: 13.68 Å; Cα contacts (8 Å, |Δi|>4): 107; chains: 1; bounding box: 29×23×37 Å

Foldseek 3Di:
DLLVCLVVCVVVVHDDDDDDPQLDCVRQPPSNLVSDQKFKAAQDCFQRSQCSGQNPPRSCSVVDDPVDPPDIDMDGDPPPDDD

Solvent-accessible surface area (backbone atoms only — not comparable to full-atom values): 5177 Å² total; per-residue (Å²): 113,69,53,60,50,59,63,54,25,57,80,75,74,47,83,84,89,86,86,73,95,69,50,34,64,87,75,38,33,72,70,47,50,73,70,49,58,64,38,76,35,51,64,29,93,39,48,65,35,16,18,40,59,67,34,85,93,38,36,66,25,30,68,52,56,87,92,49,79,94,49,65,46,76,45,62,63,81,72,92,84,76,132

Sequence (83 aa):
MRRRYVSLGRAVGCSAVLATQRPTSDTVDTGTRALLAHRLALRCGDRWQSEAILGQGNDQAARIPLSAPGWGLGAAGRRPGRA

pLDDT: mean 87.38, std 13.19, range [38.34, 95.88]

Mean predicted aligned error: 5.23 Å

Secondary structure (DSSP, 8-state):
-HHHHHHHHGGGT-------SS--TTTS-HHHHHH-SEEEEE--SSHHHHHHHH-TT--GGGGS-TTSTT-EEEEE---S---